Protein AF-A0A7C1M000-F1 (afdb_monomer_lite)

Structure (mmCIF, N/CA/C/O backbone):
data_AF-A0A7C1M000-F1
#
_entry.id   AF-A0A7C1M000-F1
#
loop_
_atom_site.group_PDB
_atom_site.id
_atom_site.type_symbol
_atom_site.label_atom_id
_atom_site.label_alt_id
_atom_site.label_comp_id
_atom_site.label_asym_id
_atom_site.label_entity_id
_atom_site.label_seq_id
_atom_site.pdbx_PDB_ins_code
_atom_site.Cartn_x
_atom_site.Cartn_y
_atom_site.Cartn_z
_atom_site.occupancy
_atom_site.B_iso_or_equiv
_atom_site.auth_seq_id
_atom_site.auth_comp_id
_atom_site.auth_asym_id
_atom_site.auth_atom_id
_atom_site.pdbx_PDB_model_num
ATOM 1 N N . MET A 1 1 ? 24.022 1.906 -4.123 1.00 38.81 1 MET A N 1
ATOM 2 C CA . MET A 1 1 ? 22.893 1.223 -3.461 1.00 38.81 1 MET A CA 1
ATOM 3 C C . MET A 1 1 ? 21.785 1.188 -4.494 1.00 38.81 1 MET A C 1
ATOM 5 O O . MET A 1 1 ? 21.433 2.257 -4.965 1.00 38.81 1 MET A O 1
ATOM 9 N N . ASN A 1 2 ? 21.359 0.011 -4.961 1.00 45.62 2 ASN A N 1
ATOM 10 C CA . ASN A 1 2 ? 20.256 -0.070 -5.923 1.00 45.62 2 ASN A CA 1
ATOM 11 C C . ASN A 1 2 ? 18.975 0.292 -5.172 1.00 45.62 2 ASN A C 1
ATOM 13 O O . ASN A 1 2 ? 18.521 -0.489 -4.339 1.00 45.62 2 ASN A O 1
ATOM 17 N N . GLU A 1 3 ? 18.444 1.486 -5.416 1.00 58.66 3 GLU A 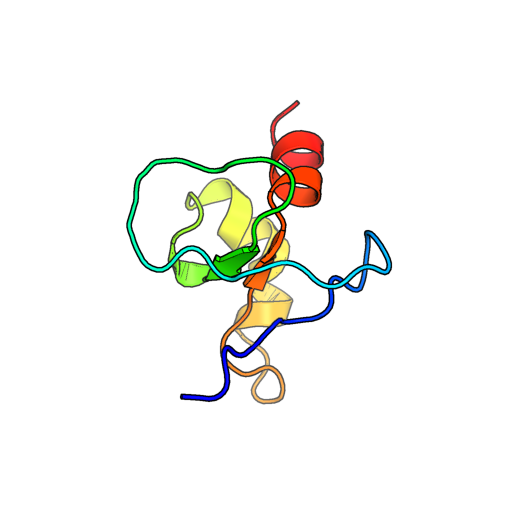N 1
ATOM 18 C CA . GLU A 1 3 ? 17.112 1.858 -4.954 1.00 58.66 3 GLU A CA 1
ATOM 19 C C . GLU A 1 3 ? 16.116 0.880 -5.582 1.00 58.66 3 GLU A C 1
ATOM 21 O O . GLU A 1 3 ? 15.982 0.797 -6.801 1.00 58.66 3 GLU A O 1
ATOM 26 N N . ILE A 1 4 ? 15.470 0.065 -4.749 1.00 67.38 4 ILE A N 1
ATOM 27 C CA . ILE A 1 4 ? 14.380 -0.796 -5.195 1.00 67.38 4 ILE A CA 1
ATOM 28 C C . ILE A 1 4 ? 13.217 0.144 -5.519 1.00 67.38 4 ILE A C 1
ATOM 30 O O . ILE A 1 4 ? 12.689 0.785 -4.612 1.00 67.38 4 ILE A O 1
ATOM 34 N N . THR A 1 5 ? 12.835 0.233 -6.793 1.00 78.44 5 THR A N 1
ATOM 35 C CA . THR A 1 5 ? 11.626 0.923 -7.264 1.00 78.44 5 THR A CA 1
ATOM 36 C C . THR A 1 5 ? 10.556 -0.131 -7.544 1.00 78.44 5 THR A C 1
ATOM 38 O O . THR A 1 5 ? 10.613 -0.790 -8.583 1.00 78.44 5 THR A O 1
ATOM 41 N N . PRO A 1 6 ? 9.622 -0.393 -6.615 1.00 82.62 6 PRO A N 1
ATOM 42 C CA . PRO A 1 6 ? 8.596 -1.385 -6.836 1.00 82.62 6 PRO A CA 1
ATOM 43 C C . PRO A 1 6 ? 7.580 -0.889 -7.867 1.00 82.62 6 PRO A C 1
ATOM 45 O O . PRO A 1 6 ? 7.233 0.293 -7.938 1.00 82.62 6 PRO A O 1
ATOM 48 N N . PHE A 1 7 ? 7.071 -1.844 -8.637 1.00 86.69 7 PHE A N 1
ATOM 49 C CA . PHE A 1 7 ? 6.082 -1.607 -9.676 1.00 86.69 7 PHE A CA 1
ATOM 50 C C . PHE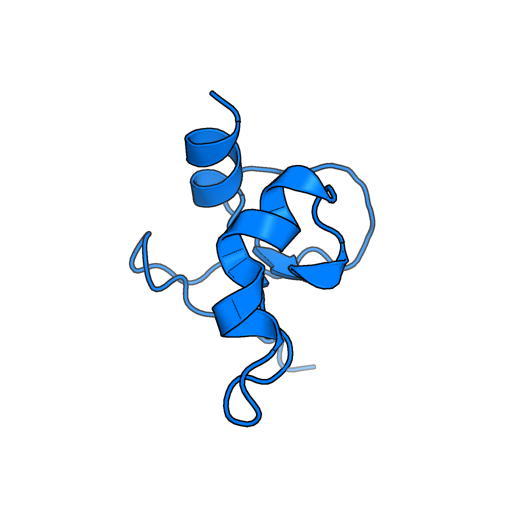 A 1 7 ? 4.662 -1.647 -9.111 1.00 86.69 7 PHE A C 1
ATOM 52 O O . PHE A 1 7 ? 4.253 -2.610 -8.448 1.00 86.69 7 PHE A O 1
ATOM 59 N N . CYS A 1 8 ? 3.860 -0.625 -9.404 1.00 88.19 8 CYS A N 1
ATOM 60 C CA . CYS A 1 8 ? 2.457 -0.611 -9.020 1.00 88.19 8 CYS A CA 1
ATOM 61 C C . CYS A 1 8 ? 1.608 -1.369 -10.043 1.00 88.19 8 CYS A C 1
ATOM 63 O O . CYS A 1 8 ? 1.361 -0.890 -11.148 1.00 88.19 8 CYS A O 1
ATOM 65 N N . CYS A 1 9 ? 1.029 -2.502 -9.644 1.00 84.81 9 CYS A N 1
ATOM 66 C CA . CYS A 1 9 ? 0.164 -3.291 -10.527 1.00 84.81 9 CYS A CA 1
ATOM 67 C C . CYS A 1 9 ? -1.125 -2.569 -10.964 1.00 84.81 9 CYS A C 1
ATOM 69 O O . CYS A 1 9 ? -1.673 -2.922 -12.012 1.00 84.81 9 CYS A O 1
ATOM 71 N N . ARG A 1 10 ? -1.604 -1.588 -10.180 1.00 87.25 10 ARG A N 1
ATOM 72 C CA . ARG A 1 10 ? -2.810 -0.791 -10.470 1.00 87.25 10 ARG A CA 1
ATOM 73 C C . ARG A 1 10 ? -2.498 0.410 -11.363 1.00 87.25 10 ARG A C 1
ATOM 75 O O . ARG A 1 10 ? -3.127 0.548 -12.402 1.00 87.25 10 ARG A O 1
ATOM 82 N N . CYS A 1 11 ? -1.517 1.233 -10.989 1.00 89.44 11 CYS A N 1
ATOM 83 C CA . CYS A 1 11 ? -1.126 2.418 -11.764 1.00 89.44 11 CYS A CA 1
ATOM 84 C C . CYS A 1 11 ? -0.287 2.094 -13.006 1.00 89.44 11 CYS A C 1
ATOM 86 O O . CYS A 1 11 ? -0.173 2.945 -13.876 1.00 89.44 11 CYS A O 1
ATOM 88 N N . LYS A 1 12 ? 0.263 0.875 -13.103 1.00 91.50 12 LYS A N 1
ATOM 89 C CA . LYS A 1 12 ? 1.149 0.430 -14.191 1.00 91.50 12 LYS A CA 1
ATOM 90 C C . LYS A 1 12 ? 2.419 1.281 -14.332 1.00 91.50 12 LYS A C 1
ATOM 92 O O . LYS A 1 12 ? 2.884 1.512 -15.441 1.00 91.50 12 LYS A O 1
ATOM 97 N N . GLU A 1 13 ? 2.975 1.707 -13.20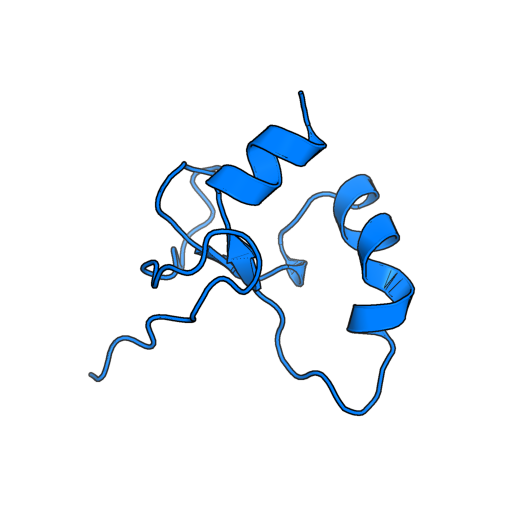2 1.00 92.12 13 GLU A N 1
ATOM 98 C CA . GLU A 1 13 ? 4.137 2.596 -13.127 1.00 92.12 13 GLU A CA 1
ATOM 99 C C . GLU A 1 13 ? 5.016 2.239 -11.918 1.00 92.12 13 GLU A C 1
ATOM 101 O O . GLU A 1 13 ? 4.521 1.690 -10.923 1.00 92.12 13 GLU A O 1
ATOM 106 N N . ASP A 1 14 ? 6.310 2.542 -12.014 1.00 90.88 14 ASP A N 1
ATOM 107 C CA . ASP A 1 14 ? 7.291 2.402 -10.938 1.00 90.88 14 ASP A CA 1
ATOM 108 C C . ASP A 1 14 ? 7.319 3.655 -10.061 1.00 90.88 14 ASP A C 1
ATOM 110 O O . ASP A 1 14 ? 7.346 4.778 -10.561 1.00 90.88 14 ASP A O 1
ATOM 114 N N . PHE A 1 15 ? 7.367 3.472 -8.743 1.00 89.94 15 PHE A N 1
ATOM 115 C CA . PHE A 1 15 ? 7.457 4.592 -7.806 1.00 89.94 15 PHE A CA 1
ATOM 116 C C . PHE A 1 15 ? 8.608 4.393 -6.816 1.00 89.94 15 PHE A C 1
ATOM 118 O O . PHE A 1 15 ? 8.882 3.262 -6.408 1.00 89.94 15 PHE A O 1
ATOM 125 N N . PRO A 1 16 ? 9.266 5.473 -6.362 1.00 90.19 16 PRO A N 1
ATOM 126 C CA . PRO A 1 16 ? 10.243 5.389 -5.283 1.00 90.19 16 PRO A CA 1
ATOM 127 C C . PRO A 1 16 ? 9.573 4.990 -3.959 1.00 90.19 16 PRO A C 1
ATOM 129 O O . PRO A 1 16 ? 8.450 5.411 -3.659 1.00 90.19 16 PRO A O 1
ATOM 132 N N . VAL A 1 17 ? 10.270 4.202 -3.135 1.00 88.12 17 VAL A N 1
ATOM 133 C CA . VAL A 1 17 ? 9.804 3.837 -1.788 1.00 88.12 17 VAL A CA 1
ATOM 134 C C . VAL A 1 17 ? 10.190 4.926 -0.794 1.00 88.12 17 VAL A C 1
ATOM 136 O O . VAL A 1 17 ? 11.368 5.192 -0.585 1.00 88.12 17 VAL A O 1
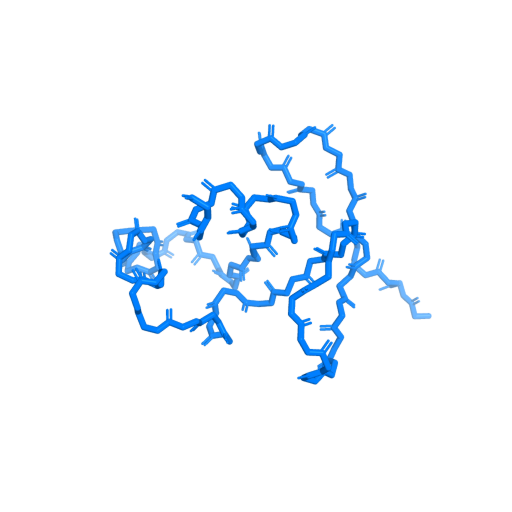ATOM 139 N N . ALA A 1 18 ? 9.205 5.517 -0.124 1.00 86.50 18 ALA A N 1
ATOM 140 C CA . ALA A 1 18 ? 9.451 6.430 0.985 1.00 86.50 18 ALA A CA 1
ATOM 141 C C . ALA A 1 18 ? 9.757 5.635 2.269 1.00 86.50 18 ALA A C 1
ATOM 143 O O . ALA A 1 18 ? 8.877 4.957 2.814 1.00 86.50 18 ALA A O 1
ATOM 144 N N . GLU A 1 19 ? 10.996 5.728 2.759 1.00 72.25 19 GLU A N 1
ATOM 145 C CA . GLU A 1 19 ? 11.466 4.987 3.941 1.00 72.25 19 GLU A CA 1
ATOM 146 C C . GLU A 1 19 ? 10.951 5.566 5.279 1.00 72.25 19 GLU A C 1
ATOM 148 O O . GLU A 1 19 ? 10.750 4.814 6.235 1.00 72.25 19 GLU A O 1
ATOM 153 N N . GLU A 1 20 ? 10.635 6.868 5.349 1.00 71.44 20 GLU A N 1
ATOM 154 C CA . GLU A 1 20 ? 10.282 7.574 6.598 1.00 71.44 20 GLU A CA 1
ATOM 155 C C . GLU A 1 20 ? 8.818 8.062 6.677 1.00 71.44 20 GLU A C 1
ATOM 157 O O . GLU A 1 20 ? 8.203 8.332 5.644 1.00 71.44 20 GLU A O 1
ATOM 162 N N . PRO A 1 21 ? 8.208 8.182 7.881 1.00 62.78 21 PRO A N 1
ATOM 163 C CA . PRO A 1 21 ? 6.750 8.217 8.092 1.00 62.78 21 PRO A CA 1
ATOM 164 C C . PRO A 1 21 ? 6.058 9.567 7.819 1.00 62.78 21 PRO A C 1
ATOM 166 O O . PRO A 1 21 ? 4.985 9.837 8.358 1.00 62.78 21 PRO A O 1
ATOM 169 N N . THR A 1 22 ? 6.619 10.414 6.966 1.00 63.69 22 THR A N 1
ATOM 170 C CA . THR A 1 22 ? 6.014 11.681 6.534 1.00 63.69 22 THR A CA 1
ATOM 171 C C . THR A 1 22 ? 4.831 11.446 5.585 1.00 63.69 22 THR A C 1
ATOM 173 O O . THR A 1 22 ? 4.930 11.698 4.394 1.00 63.69 22 THR A O 1
ATOM 176 N N . SER A 1 23 ? 3.698 10.938 6.078 1.00 81.31 23 SER A N 1
ATOM 177 C CA . SER A 1 23 ? 2.404 10.851 5.358 1.00 81.31 23 SER A CA 1
ATOM 178 C C . SER A 1 23 ? 2.368 10.074 4.020 1.00 81.31 23 SER A C 1
ATOM 180 O O . SER A 1 23 ? 3.374 9.797 3.373 1.00 81.31 23 SER A O 1
ATOM 182 N N . TRP A 1 24 ? 1.176 9.657 3.590 1.00 87.44 24 TRP A N 1
ATOM 183 C CA . TRP A 1 24 ? 0.991 9.090 2.250 1.00 87.44 24 TRP A CA 1
ATOM 184 C C . TRP A 1 24 ? 1.020 10.216 1.214 1.00 87.44 24 TRP A C 1
ATOM 186 O O . TRP A 1 24 ? 0.218 11.139 1.301 1.00 87.44 24 TRP A O 1
ATOM 196 N N . THR A 1 25 ? 1.933 10.129 0.248 1.00 88.81 25 THR A N 1
ATOM 197 C CA . THR A 1 25 ? 2.128 11.138 -0.803 1.00 88.81 25 THR A CA 1
ATOM 198 C C . THR A 1 25 ? 1.938 10.484 -2.165 1.00 88.81 25 THR A C 1
ATOM 200 O O . THR A 1 25 ? 2.413 9.368 -2.382 1.00 88.81 25 THR A O 1
ATOM 203 N N . MET A 1 26 ? 1.241 11.160 -3.083 1.00 89.19 26 MET A N 1
ATOM 204 C CA . MET A 1 26 ? 1.110 10.714 -4.475 1.00 89.19 26 MET A CA 1
ATOM 205 C C . MET A 1 26 ? 2.489 10.549 -5.128 1.00 89.19 26 MET A C 1
ATOM 207 O O . MET A 1 26 ? 3.439 11.242 -4.771 1.00 89.19 26 MET A O 1
ATOM 211 N N . GLY A 1 27 ? 2.607 9.612 -6.068 1.00 88.81 27 GLY A N 1
ATOM 212 C CA . GLY A 1 27 ? 3.880 9.336 -6.747 1.00 88.81 27 GLY A CA 1
ATOM 213 C C . GLY A 1 27 ? 4.945 8.636 -5.889 1.00 88.81 27 GLY A C 1
ATOM 214 O O . GLY A 1 27 ? 6.097 8.551 -6.300 1.00 88.81 27 GLY A O 1
ATOM 215 N N . GLN A 1 28 ? 4.594 8.137 -4.701 1.00 91.06 28 GLN A N 1
ATOM 216 C CA . GLN A 1 28 ? 5.494 7.364 -3.839 1.00 91.06 28 GLN A CA 1
ATOM 217 C C . GLN A 1 28 ? 4.865 6.032 -3.434 1.00 91.06 28 GLN A C 1
ATOM 219 O O . GLN A 1 28 ? 3.643 5.884 -3.402 1.00 91.06 28 GLN A O 1
ATOM 224 N N . MET A 1 29 ? 5.699 5.062 -3.077 1.00 90.00 29 MET A N 1
ATOM 225 C CA . MET A 1 29 ? 5.280 3.804 -2.467 1.00 90.00 29 MET A CA 1
ATOM 226 C C . MET A 1 29 ? 5.661 3.726 -1.001 1.00 90.00 29 MET A C 1
ATOM 228 O O . MET A 1 29 ? 6.679 4.260 -0.565 1.00 90.00 29 MET A O 1
ATOM 232 N N . ARG A 1 30 ? 4.856 2.999 -0.228 1.00 89.06 30 ARG A N 1
ATOM 233 C CA . ARG A 1 30 ? 5.155 2.688 1.170 1.00 89.06 30 ARG A CA 1
ATOM 234 C C . ARG A 1 30 ? 4.782 1.256 1.483 1.00 89.06 30 ARG A C 1
ATOM 236 O O . ARG A 1 30 ? 3.855 0.698 0.898 1.00 89.06 30 ARG A O 1
ATOM 243 N N . LYS A 1 31 ? 5.478 0.680 2.462 1.00 87.75 31 LYS A N 1
ATOM 244 C CA . LYS A 1 31 ? 5.157 -0.654 2.969 1.00 87.75 31 LYS A CA 1
ATOM 245 C C . LYS A 1 31 ? 3.705 -0.691 3.449 1.00 87.75 31 LYS A C 1
ATOM 247 O O . LYS A 1 31 ? 3.303 0.113 4.292 1.00 87.75 31 LYS A O 1
ATOM 252 N N . LEU A 1 32 ? 2.937 -1.656 2.955 1.00 86.06 32 LEU A N 1
ATOM 253 C CA . LEU A 1 32 ? 1.535 -1.875 3.310 1.00 86.06 32 LEU A CA 1
ATOM 254 C C . LEU A 1 32 ? 1.360 -2.087 4.824 1.00 86.06 32 LEU A C 1
ATOM 256 O O . LEU A 1 32 ? 0.369 -1.651 5.404 1.00 86.06 32 LEU A O 1
ATOM 260 N N . SER A 1 33 ? 2.366 -2.648 5.505 1.00 83.44 33 SER A N 1
ATOM 261 C CA . SER A 1 33 ? 2.392 -2.793 6.970 1.00 83.44 33 SER A CA 1
ATOM 262 C C . SER A 1 33 ? 2.246 -1.463 7.731 1.00 83.44 33 SER A C 1
ATOM 264 O O . SER A 1 33 ? 1.705 -1.447 8.846 1.00 83.44 33 SER A O 1
ATOM 266 N N . LYS A 1 34 ? 2.666 -0.345 7.120 1.00 85.88 34 LYS A N 1
ATOM 267 C CA . LYS A 1 34 ? 2.557 1.023 7.655 1.00 85.88 34 LYS A CA 1
ATOM 268 C C . LYS A 1 34 ? 1.213 1.692 7.352 1.00 85.88 34 LYS A C 1
ATOM 270 O O . LYS A 1 34 ? 0.945 2.763 7.890 1.00 85.88 34 LYS A O 1
ATOM 275 N N . ALA A 1 35 ? 0.367 1.094 6.513 1.00 87.25 35 ALA A N 1
ATOM 276 C CA . ALA A 1 35 ? -0.949 1.644 6.216 1.00 87.25 35 ALA A CA 1
ATOM 277 C C . ALA A 1 35 ? -1.885 1.565 7.445 1.00 87.25 35 ALA A C 1
ATOM 279 O O . ALA A 1 35 ? -1.704 0.700 8.317 1.00 87.25 35 ALA A O 1
ATOM 280 N N . PRO A 1 36 ? -2.910 2.435 7.531 1.00 87.81 36 PRO A N 1
ATOM 281 C CA . PRO A 1 36 ? -3.946 2.349 8.558 1.00 87.81 36 PRO A CA 1
ATOM 282 C C . PRO A 1 36 ? -4.628 0.975 8.585 1.00 87.81 36 PRO A C 1
ATOM 284 O O . PRO A 1 36 ? -4.754 0.312 7.555 1.00 87.81 36 PRO A O 1
ATOM 287 N N . LYS A 1 37 ? -5.124 0.554 9.758 1.00 88.06 37 LYS A N 1
ATOM 288 C CA . LYS A 1 37 ? -5.754 -0.769 9.947 1.00 88.06 37 LYS A CA 1
ATOM 289 C C . LYS A 1 37 ? -6.873 -1.044 8.931 1.00 88.06 37 LYS A C 1
ATOM 291 O O . LYS A 1 37 ? -6.855 -2.101 8.318 1.00 88.06 37 LYS A O 1
ATOM 296 N N . LYS A 1 38 ? -7.757 -0.065 8.691 1.00 88.69 38 LYS A N 1
ATOM 297 C CA . LYS A 1 38 ? -8.859 -0.162 7.713 1.00 88.69 38 LYS A CA 1
ATOM 298 C C . LYS A 1 38 ? -8.368 -0.502 6.301 1.00 88.69 38 LYS A C 1
ATOM 300 O O . LYS A 1 38 ? -9.020 -1.258 5.597 1.00 88.69 38 LYS A O 1
ATOM 305 N N . ILE A 1 39 ? -7.227 0.052 5.887 1.00 88.31 39 ILE A N 1
ATOM 306 C CA . ILE A 1 39 ? -6.634 -0.238 4.576 1.00 88.31 39 ILE A CA 1
ATOM 307 C C . ILE A 1 39 ? -6.025 -1.636 4.586 1.00 88.31 39 ILE A C 1
ATOM 309 O O . ILE A 1 39 ? -6.317 -2.426 3.700 1.00 88.31 39 ILE A O 1
ATOM 313 N N . LYS A 1 40 ? -5.251 -1.987 5.620 1.00 86.50 40 LYS A N 1
ATOM 314 C CA . LYS A 1 40 ? -4.655 -3.329 5.743 1.00 86.50 40 LYS A CA 1
ATOM 315 C C . LYS A 1 40 ? -5.694 -4.447 5.717 1.00 86.50 40 LYS A C 1
ATOM 317 O O . LYS A 1 40 ? -5.430 -5.491 5.141 1.00 86.50 40 LYS A O 1
ATOM 322 N N . GLU A 1 41 ? -6.870 -4.223 6.297 1.00 87.81 41 GLU A N 1
ATOM 323 C CA . GLU A 1 41 ? -7.971 -5.191 6.274 1.00 87.81 41 GLU A CA 1
ATOM 324 C C . GLU A 1 41 ? -8.495 -5.473 4.861 1.00 87.81 41 GLU A C 1
ATOM 326 O O . GLU A 1 41 ? -8.861 -6.611 4.588 1.00 87.81 41 GLU A O 1
ATOM 331 N N . GLN A 1 42 ? -8.452 -4.501 3.942 1.00 85.75 42 GLN A N 1
ATOM 332 C CA . GLN A 1 42 ? -8.824 -4.718 2.534 1.00 85.75 42 GLN A CA 1
ATOM 333 C C . GLN A 1 42 ? -7.826 -5.608 1.787 1.00 85.75 42 GLN A C 1
ATOM 335 O O . GLN A 1 42 ? -8.168 -6.210 0.776 1.00 85.75 42 GLN A O 1
ATOM 340 N N . PHE A 1 43 ? -6.596 -5.698 2.292 1.00 83.19 43 PHE A N 1
ATOM 341 C CA . PHE A 1 43 ? -5.529 -6.527 1.741 1.00 83.19 43 PHE A CA 1
ATOM 342 C C . PHE A 1 43 ? -5.202 -7.712 2.653 1.00 83.19 43 PHE A C 1
ATOM 344 O O . PHE A 1 43 ? -4.123 -8.285 2.522 1.00 83.19 43 PHE A O 1
ATOM 351 N N . ARG A 1 44 ? -6.096 -8.075 3.588 1.00 82.38 44 ARG A N 1
ATOM 352 C CA . ARG A 1 44 ? -5.846 -9.150 4.559 1.00 82.38 44 ARG A CA 1
ATOM 353 C C . ARG A 1 44 ? -5.504 -10.460 3.855 1.00 82.38 44 ARG A C 1
ATOM 355 O O . ARG A 1 44 ? -4.448 -11.010 4.122 1.00 82.38 44 ARG A O 1
ATOM 362 N N . ASP A 1 45 ? -6.322 -10.881 2.894 1.00 79.75 45 ASP A N 1
ATOM 363 C CA . ASP A 1 45 ? -6.106 -12.136 2.161 1.00 79.75 45 ASP A CA 1
ATOM 364 C C . ASP A 1 45 ? -4.781 -12.143 1.382 1.00 79.75 45 ASP A C 1
ATOM 366 O O . ASP A 1 45 ? -4.139 -13.178 1.231 1.00 79.75 45 ASP A O 1
ATOM 370 N N . TRP A 1 46 ? -4.345 -10.971 0.907 1.00 75.69 46 TRP A N 1
ATOM 371 C CA . TRP A 1 46 ? -3.066 -10.812 0.220 1.00 75.69 46 TRP A CA 1
ATOM 372 C C . TRP A 1 46 ? -1.888 -10.893 1.203 1.00 75.69 46 TRP A C 1
ATOM 374 O O . TRP A 1 46 ? -0.916 -11.596 0.934 1.00 75.69 46 TRP A O 1
ATOM 384 N N . LEU A 1 47 ? -1.998 -10.220 2.355 1.00 73.06 47 LEU A N 1
ATOM 385 C CA . LEU A 1 47 ? -1.001 -10.220 3.433 1.00 73.06 47 LEU A CA 1
ATOM 386 C C . LEU A 1 47 ? -0.853 -11.586 4.118 1.00 73.06 47 LEU A C 1
ATOM 388 O O . LEU A 1 47 ? 0.245 -11.912 4.558 1.00 73.06 47 LEU A O 1
ATOM 392 N N . ASP A 1 48 ? -1.938 -12.353 4.215 1.00 75.00 48 ASP A N 1
ATOM 393 C CA . ASP A 1 48 ? -1.971 -13.669 4.864 1.00 75.00 48 ASP A CA 1
ATOM 394 C C . ASP A 1 48 ? -1.563 -14.810 3.912 1.00 75.00 48 ASP A C 1
ATOM 396 O O . ASP A 1 48 ? -1.451 -15.964 4.328 1.00 75.00 48 ASP A O 1
ATOM 400 N N . SER A 1 49 ? -1.329 -14.519 2.629 1.00 72.31 49 SER A N 1
ATOM 401 C CA . SER A 1 49 ? -0.865 -15.528 1.679 1.00 72.31 49 SER A CA 1
ATOM 402 C C . SER A 1 49 ? 0.634 -15.811 1.859 1.00 72.31 49 SER A C 1
ATOM 404 O O . SER A 1 49 ? 1.462 -14.905 1.820 1.00 72.31 49 SER A O 1
ATOM 406 N N . GLU A 1 50 ? 1.015 -17.088 1.976 1.00 61.94 50 GLU A N 1
ATOM 407 C CA . GLU A 1 50 ? 2.427 -17.509 2.104 1.00 61.94 50 GLU A CA 1
ATOM 408 C C . GLU A 1 50 ? 3.299 -17.154 0.877 1.00 61.94 50 GLU A C 1
ATOM 410 O O . GLU A 1 50 ? 4.519 -17.302 0.903 1.00 61.94 50 GLU A O 1
ATOM 415 N N . ILE A 1 51 ? 2.678 -16.696 -0.214 1.00 59.72 51 ILE A N 1
ATOM 416 C CA . ILE A 1 51 ? 3.307 -16.452 -1.519 1.00 59.72 51 ILE A CA 1
ATOM 417 C C . ILE A 1 51 ? 3.737 -14.985 -1.673 1.00 59.72 51 ILE A C 1
ATOM 419 O O . ILE A 1 51 ? 4.619 -14.669 -2.476 1.00 59.72 51 ILE A O 1
ATOM 423 N N . HIS A 1 52 ? 3.123 -14.061 -0.937 1.00 61.81 52 HIS A N 1
ATOM 424 C CA . HIS A 1 52 ? 3.323 -12.632 -1.142 1.00 61.81 52 HIS A CA 1
ATOM 425 C C . HIS A 1 52 ? 4.202 -12.063 -0.023 1.00 61.81 52 HIS A C 1
ATOM 427 O O . HIS A 1 52 ? 3.812 -12.019 1.135 1.00 61.81 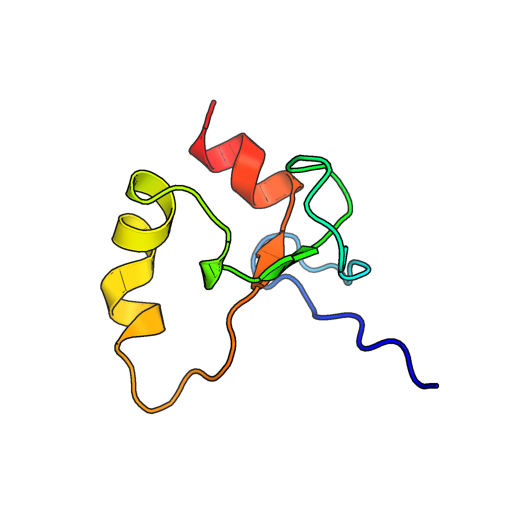52 HIS A O 1
ATOM 433 N N . GLY A 1 53 ? 5.435 -11.677 -0.373 1.00 65.00 53 GLY A N 1
ATOM 434 C CA . GLY A 1 53 ? 6.401 -11.070 0.550 1.00 65.00 53 GLY A CA 1
ATOM 435 C C . GLY A 1 53 ? 5.981 -9.684 1.069 1.00 65.00 53 GLY A C 1
ATOM 436 O O . GLY A 1 53 ? 4.802 -9.366 1.202 1.00 65.00 53 GLY A O 1
ATOM 437 N N . GLU A 1 54 ? 6.949 -8.807 1.368 1.00 70.81 54 GLU A N 1
ATOM 438 C CA . GLU A 1 54 ? 6.639 -7.450 1.843 1.00 70.81 54 GLU A CA 1
ATOM 439 C C . GLU A 1 54 ? 5.833 -6.653 0.798 1.00 70.81 54 GLU A C 1
ATOM 441 O O . GLU A 1 54 ? 6.333 -6.304 -0.270 1.00 70.81 54 GLU A O 1
ATOM 446 N N . GLY A 1 55 ? 4.570 -6.349 1.109 1.00 81.62 55 GLY A N 1
ATOM 447 C CA . GLY A 1 55 ? 3.698 -5.565 0.238 1.00 81.62 55 GLY A CA 1
ATOM 448 C C . GLY A 1 55 ? 3.960 -4.078 0.266 1.00 81.62 55 GLY A C 1
ATOM 449 O O . GLY A 1 55 ? 4.237 -3.500 1.319 1.00 81.62 55 GLY A O 1
ATOM 450 N N . TYR A 1 56 ? 3.764 -3.447 -0.887 1.00 87.31 56 TYR A N 1
ATOM 451 C CA . TYR A 1 56 ? 3.781 -2.001 -1.049 1.00 87.31 56 TYR A CA 1
ATOM 452 C C . TYR A 1 56 ? 2.407 -1.524 -1.494 1.00 87.31 56 TYR A C 1
ATOM 454 O O . TYR A 1 56 ? 1.743 -2.157 -2.313 1.00 87.31 56 TYR A O 1
ATOM 462 N N . LEU A 1 57 ? 1.994 -0.379 -0.969 1.00 88.88 57 LEU A N 1
ATOM 463 C CA . LEU A 1 57 ? 0.856 0.366 -1.475 1.00 88.88 57 LEU A CA 1
ATOM 464 C C . LEU A 1 57 ? 1.385 1.667 -2.083 1.00 88.88 57 LEU A C 1
ATOM 466 O O . LEU A 1 57 ? 2.336 2.266 -1.574 1.00 88.88 57 LEU A O 1
ATOM 470 N N . CYS A 1 58 ? 0.810 2.059 -3.217 1.00 91.88 58 CYS A N 1
ATOM 471 C CA . CYS A 1 58 ? 1.164 3.290 -3.911 1.00 91.88 58 CYS A CA 1
ATOM 472 C C . CYS A 1 58 ? 0.328 4.456 -3.373 1.00 91.88 58 CYS A C 1
ATOM 474 O O . CYS A 1 58 ? -0.838 4.265 -3.032 1.00 91.88 58 CYS A O 1
ATOM 476 N N . GLY A 1 59 ? 0.898 5.657 -3.307 1.00 91.25 59 GLY A N 1
ATOM 477 C CA . GLY A 1 59 ? 0.216 6.854 -2.824 1.00 91.25 59 GLY A CA 1
ATOM 478 C C . GLY A 1 59 ? -1.058 7.153 -3.600 1.00 91.25 59 GLY A C 1
ATOM 479 O O . GLY A 1 59 ? -2.098 7.348 -2.990 1.00 91.25 59 GLY A O 1
ATOM 480 N N . ASN A 1 60 ? -1.013 7.081 -4.932 1.00 91.88 60 ASN A N 1
ATOM 481 C CA . ASN A 1 60 ? -2.186 7.311 -5.786 1.00 91.88 60 ASN A CA 1
ATOM 482 C C . ASN A 1 60 ? -3.316 6.321 -5.446 1.00 91.88 60 ASN A C 1
ATOM 484 O O . ASN A 1 60 ? -4.451 6.710 -5.212 1.00 91.88 60 ASN A O 1
ATOM 488 N N . CYS A 1 61 ? -2.962 5.042 -5.309 1.00 89.81 61 CYS A N 1
ATOM 489 C CA . CYS A 1 61 ? -3.857 3.961 -4.916 1.00 89.81 61 CYS A CA 1
ATOM 490 C C . CYS A 1 61 ? -4.435 4.181 -3.518 1.00 89.81 61 CYS A C 1
ATOM 492 O O . CYS A 1 61 ? -5.574 3.818 -3.266 1.00 89.81 61 CYS A O 1
ATOM 494 N N . TYR A 1 62 ? -3.629 4.704 -2.591 1.00 89.88 62 TYR A N 1
ATOM 495 C CA . TYR A 1 62 ? -4.066 5.004 -1.234 1.00 89.88 62 TYR A CA 1
ATOM 496 C C . TYR A 1 62 ? -5.131 6.102 -1.238 1.00 89.88 62 TYR A C 1
ATOM 498 O O . TYR A 1 62 ? -6.162 5.910 -0.602 1.00 89.88 62 TYR A O 1
ATOM 506 N N . PHE A 1 63 ? -4.919 7.192 -1.986 1.00 87.00 63 PHE A N 1
ATOM 507 C CA . PHE A 1 63 ? -5.907 8.268 -2.103 1.00 87.00 63 PHE A CA 1
ATOM 508 C C . PHE A 1 63 ? -7.231 7.758 -2.681 1.00 87.00 63 PHE A C 1
ATOM 510 O O . PHE A 1 63 ? -8.260 7.989 -2.056 1.00 87.00 63 PHE A O 1
ATOM 517 N N . ASP A 1 64 ? -7.195 6.949 -3.746 1.00 85.25 64 ASP A N 1
ATOM 518 C CA . ASP A 1 64 ? -8.386 6.297 -4.323 1.00 85.25 64 ASP A CA 1
ATOM 519 C C . ASP A 1 64 ? -9.175 5.418 -3.327 1.00 85.25 64 A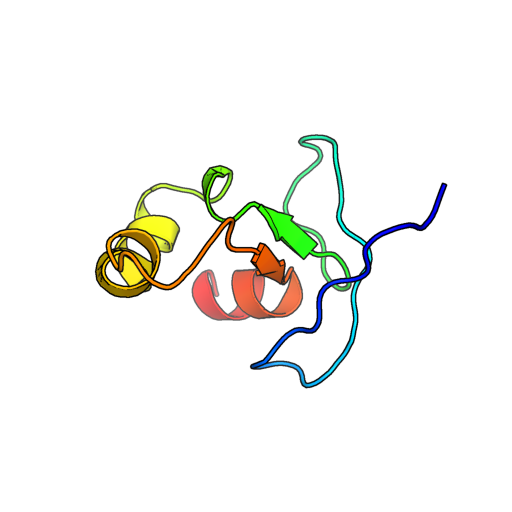SP A C 1
ATOM 521 O O . ASP A 1 64 ? -10.329 5.087 -3.578 1.00 85.25 64 ASP A O 1
ATOM 525 N N . LEU A 1 65 ? -8.541 4.934 -2.252 1.00 84.56 65 LEU A N 1
ATOM 526 C CA . LEU A 1 65 ? -9.184 4.100 -1.224 1.00 84.56 65 LEU A CA 1
ATOM 527 C C . LEU A 1 65 ? -9.689 4.909 -0.023 1.00 84.56 65 LEU A C 1
ATOM 529 O O . LEU A 1 65 ? -10.384 4.356 0.838 1.00 84.56 65 LEU A O 1
ATOM 533 N N . THR A 1 66 ? -9.256 6.163 0.098 1.00 81.38 66 THR A N 1
ATOM 534 C CA . THR A 1 66 ? -9.593 7.047 1.221 1.00 81.38 66 THR A CA 1
ATOM 535 C C . THR A 1 66 ? -10.530 8.192 0.855 1.00 81.38 66 THR A C 1
ATOM 537 O O . THR A 1 66 ? -11.122 8.746 1.781 1.00 81.38 66 THR A O 1
ATOM 540 N N . ASP A 1 67 ? -10.636 8.529 -0.432 1.00 74.12 67 ASP A N 1
ATOM 541 C CA . ASP A 1 67 ? -11.683 9.384 -1.015 1.00 74.12 67 ASP A CA 1
ATOM 542 C C . ASP A 1 67 ? -12.996 8.592 -1.181 1.00 74.12 67 ASP A C 1
ATOM 544 O O . ASP A 1 67 ? -14.071 9.142 -0.849 1.00 74.12 67 ASP A O 1
#

Foldseek 3Di:
DPQDFDADPVVRDTAGADPDDPDQDARYKYFLVSDDPVSVVVCVVVVPDPPHDTDIDHSVNVVVVVD

Radius of gyration: 11.62 Å; chains: 1; bounding box: 35×29×24 Å

Secondary structure (DSSP, 8-state):
------EETTTTEE--B--S-S---TT-EEEGGGS-HHHHHHTHHHHT-TT--S-EEEHHHHHHHH-

Sequence (67 aa):
MNEITPFCCRCKEDFPVAEEPTSWTMGQMRKLSKAPKKIKEQFRDWLDSEIHGEGYLCGNCYFDLTD

pLDDT: mean 81.22, std 11.4, range [38.81, 92.12]